Protein AF-A0A2W6DYU7-F1 (afdb_monomer_lite)

Structure (mmCIF, N/CA/C/O backbone):
data_AF-A0A2W6DYU7-F1
#
_entry.id   AF-A0A2W6DYU7-F1
#
loop_
_atom_site.group_PDB
_atom_site.id
_atom_site.type_symbol
_atom_site.label_atom_id
_atom_site.label_alt_id
_atom_site.label_comp_id
_atom_site.label_asym_id
_atom_site.label_entity_id
_atom_site.label_seq_id
_atom_site.pdbx_PDB_ins_code
_atom_site.Cartn_x
_atom_site.Cartn_y
_atom_site.Cartn_z
_atom_site.occupancy
_atom_site.B_iso_or_equiv
_atom_site.auth_seq_id
_atom_site.auth_comp_id
_atom_site.auth_asym_id
_atom_site.auth_atom_id
_atom_site.pdbx_PDB_model_num
ATOM 1 N N . MET A 1 1 ? 58.298 -23.097 -31.989 1.00 46.84 1 MET A N 1
ATOM 2 C CA . MET A 1 1 ? 57.112 -22.543 -32.682 1.00 46.84 1 MET A CA 1
ATOM 3 C C . MET A 1 1 ? 55.863 -23.132 -32.036 1.00 46.84 1 MET A C 1
ATOM 5 O O . MET A 1 1 ? 55.746 -24.346 -31.980 1.00 46.84 1 MET A O 1
ATOM 9 N N . LYS A 1 2 ? 55.010 -22.285 -31.450 1.00 54.00 2 LYS A N 1
ATOM 10 C CA . LYS A 1 2 ? 53.795 -22.632 -30.690 1.00 54.00 2 LYS A CA 1
ATOM 11 C C . LYS A 1 2 ? 52.591 -22.574 -31.646 1.00 54.00 2 LYS A C 1
ATOM 13 O O . LYS A 1 2 ? 52.486 -21.561 -32.336 1.00 54.00 2 LYS A O 1
ATOM 18 N N . PRO A 1 3 ? 51.716 -23.591 -31.736 1.00 52.00 3 PRO A N 1
ATOM 19 C CA . PRO A 1 3 ? 50.545 -23.503 -32.602 1.00 52.00 3 PRO A CA 1
ATOM 20 C C . PRO A 1 3 ? 49.559 -22.463 -32.052 1.00 52.00 3 PRO A C 1
ATOM 22 O O . PRO A 1 3 ? 49.349 -22.364 -30.840 1.00 52.00 3 PRO A O 1
ATOM 25 N N . ALA A 1 4 ? 49.014 -21.653 -32.960 1.00 54.28 4 ALA A N 1
ATOM 26 C CA . ALA A 1 4 ? 48.060 -20.593 -32.673 1.00 54.28 4 ALA A CA 1
ATOM 27 C C . ALA A 1 4 ? 46.788 -21.171 -32.035 1.00 54.28 4 ALA A C 1
ATOM 29 O O . ALA A 1 4 ? 46.196 -22.118 -32.552 1.00 54.28 4 ALA A O 1
ATOM 30 N N . GLY A 1 5 ? 46.395 -20.599 -30.896 1.00 55.38 5 GLY A N 1
ATOM 31 C CA . GLY A 1 5 ? 45.154 -20.928 -30.210 1.00 55.38 5 GLY A CA 1
ATOM 32 C C . GLY A 1 5 ? 43.953 -20.579 -31.082 1.00 55.38 5 GLY A C 1
ATOM 33 O O . GLY A 1 5 ? 43.834 -19.460 -31.579 1.00 55.38 5 GLY A O 1
ATOM 34 N N . SER A 1 6 ? 43.088 -21.570 -31.264 1.00 58.16 6 SER A N 1
ATOM 35 C CA . SER A 1 6 ? 41.762 -21.471 -31.861 1.00 58.16 6 SER A CA 1
ATOM 36 C C . SER A 1 6 ? 40.909 -20.403 -31.171 1.00 58.16 6 SER A C 1
ATOM 38 O O . SER A 1 6 ? 41.000 -20.214 -29.959 1.00 58.16 6 SER A O 1
ATOM 40 N N . ALA A 1 7 ? 40.089 -19.734 -31.982 1.00 60.22 7 ALA A N 1
ATOM 41 C CA . ALA A 1 7 ? 39.200 -18.626 -31.655 1.00 60.22 7 ALA A CA 1
ATOM 42 C C . ALA A 1 7 ? 38.489 -18.732 -30.290 1.00 60.22 7 ALA A C 1
ATOM 44 O O . ALA A 1 7 ? 38.084 -19.828 -29.895 1.00 60.22 7 ALA A O 1
ATOM 45 N N . PRO A 1 8 ? 38.220 -1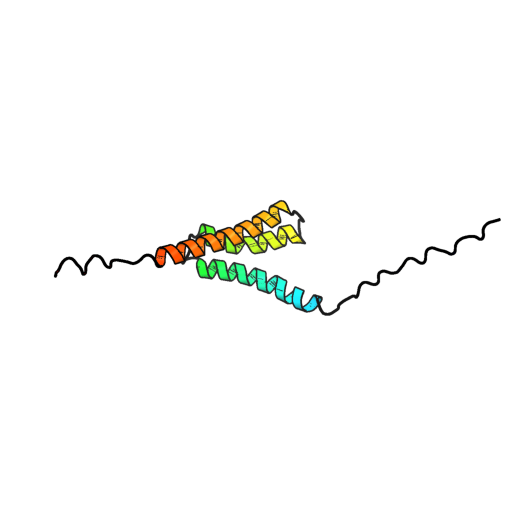7.602 -29.608 1.00 51.91 8 PRO A N 1
ATOM 46 C CA . PRO A 1 8 ? 37.209 -17.591 -28.567 1.00 51.91 8 PRO A CA 1
ATOM 47 C C . PRO A 1 8 ? 35.858 -17.853 -29.242 1.00 51.91 8 PRO A C 1
ATOM 49 O O . PRO A 1 8 ? 35.261 -16.963 -29.846 1.00 51.91 8 PRO A O 1
ATOM 52 N N . THR A 1 9 ? 35.366 -19.090 -29.169 1.00 55.09 9 THR A N 1
ATOM 53 C CA . THR A 1 9 ? 33.936 -19.344 -29.313 1.00 55.09 9 THR A CA 1
ATOM 54 C C . THR A 1 9 ? 33.280 -18.608 -28.161 1.00 55.09 9 THR A C 1
ATOM 56 O O . THR A 1 9 ? 33.318 -19.073 -27.023 1.00 55.09 9 THR A O 1
ATOM 59 N N . SER A 1 10 ? 32.760 -17.416 -28.446 1.00 54.84 10 SER A N 1
ATOM 60 C CA . SER A 1 10 ? 31.842 -16.704 -27.575 1.00 54.84 10 SER A CA 1
ATOM 61 C C . SER A 1 10 ? 30.768 -17.700 -27.169 1.00 54.84 10 SER A C 1
ATOM 63 O O . SER A 1 10 ? 29.914 -18.051 -27.983 1.00 54.84 10 SER A O 1
ATOM 65 N N . SER A 1 11 ? 30.863 -18.219 -25.945 1.00 52.97 11 SER A N 1
ATOM 66 C CA . SER A 1 11 ? 29.818 -19.025 -25.340 1.00 52.97 11 SER A CA 1
ATOM 67 C C . SER A 1 11 ? 28.577 -18.153 -25.337 1.00 52.97 11 SER A C 1
ATOM 69 O O . SER A 1 11 ? 28.439 -17.253 -24.508 1.00 52.97 11 SER A O 1
ATOM 71 N N . ALA A 1 12 ? 27.724 -18.368 -26.335 1.00 54.28 12 ALA A N 1
ATOM 72 C CA . ALA A 1 12 ? 26.398 -17.812 -26.402 1.00 54.28 12 ALA A CA 1
ATOM 73 C C . ALA A 1 12 ? 25.703 -18.269 -25.125 1.00 54.28 12 ALA A C 1
ATOM 75 O O . ALA A 1 12 ? 25.268 -19.413 -25.004 1.00 54.28 12 ALA A O 1
ATOM 76 N N . ASN A 1 13 ? 25.670 -17.388 -24.130 1.00 51.53 13 ASN A N 1
ATOM 77 C CA . ASN A 1 13 ? 24.874 -17.592 -22.942 1.00 51.53 13 ASN A CA 1
ATOM 78 C C . ASN A 1 13 ? 23.420 -17.346 -23.356 1.00 51.53 13 ASN A C 1
ATOM 80 O O . ASN A 1 13 ? 22.835 -16.306 -23.063 1.00 51.53 13 ASN A O 1
ATOM 84 N N . SER A 1 14 ? 22.860 -18.286 -24.117 1.00 56.00 14 SER A N 1
ATOM 85 C CA . SER A 1 14 ? 21.435 -18.403 -24.400 1.00 56.00 14 SER A CA 1
ATOM 86 C C . SER A 1 14 ? 20.759 -18.860 -23.112 1.00 56.00 14 SER A C 1
ATOM 88 O O . SER A 1 14 ? 20.299 -19.995 -22.992 1.00 56.00 14 SER A O 1
ATOM 90 N N . GLY A 1 15 ? 20.765 -17.983 -22.104 1.00 53.62 15 GLY A N 1
ATOM 91 C CA . GLY A 1 15 ? 19.960 -18.162 -20.909 1.00 53.62 15 GLY A CA 1
ATOM 92 C C . GLY A 1 15 ? 18.523 -18.427 -21.363 1.00 53.62 15 GLY A C 1
ATOM 93 O O . GLY A 1 15 ? 18.052 -17.706 -22.245 1.00 53.62 15 GLY A O 1
ATOM 94 N N . PRO A 1 16 ? 17.843 -19.464 -20.842 1.00 54.31 16 PRO A N 1
ATOM 95 C CA . PRO A 1 16 ? 16.539 -19.856 -21.347 1.00 54.31 16 PRO A CA 1
ATOM 96 C C . PRO A 1 16 ? 15.605 -18.645 -21.346 1.00 54.31 16 PRO A C 1
ATOM 98 O O . PRO A 1 16 ? 15.269 -18.115 -20.284 1.00 54.31 16 PRO A O 1
ATOM 101 N N . THR A 1 17 ? 15.178 -18.207 -22.530 1.00 56.75 17 THR A N 1
ATOM 102 C CA . THR A 1 17 ? 13.971 -17.405 -22.682 1.00 56.75 17 THR A CA 1
ATOM 103 C C . THR A 1 17 ? 12.854 -18.280 -22.136 1.00 56.75 17 THR A C 1
ATOM 105 O O . THR A 1 17 ? 12.455 -19.255 -22.759 1.00 56.75 17 THR A O 1
ATOM 108 N N . ARG A 1 18 ? 12.436 -18.036 -20.891 1.00 60.00 18 ARG A N 1
ATOM 109 C CA . ARG A 1 18 ? 11.328 -18.760 -20.265 1.00 60.00 18 ARG A CA 1
ATOM 110 C C . ARG A 1 18 ? 10.045 -18.018 -20.646 1.00 60.00 18 ARG A C 1
ATOM 112 O O . ARG A 1 18 ? 9.710 -17.060 -19.954 1.00 60.00 18 ARG A O 1
ATOM 119 N N . PRO A 1 19 ? 9.316 -18.413 -21.711 1.00 58.53 19 PRO A N 1
ATOM 120 C CA . PRO A 1 19 ? 8.081 -17.739 -22.132 1.00 58.53 19 PRO A CA 1
ATOM 121 C C . PRO A 1 19 ? 6.970 -17.762 -21.065 1.00 58.53 19 PRO A C 1
ATOM 123 O O . PRO A 1 19 ? 5.926 -17.145 -21.237 1.00 58.53 19 PRO A O 1
ATOM 126 N N . SER A 1 20 ? 7.185 -18.452 -19.945 1.00 64.81 20 SER A N 1
ATOM 127 C CA . SER A 1 20 ? 6.257 -18.582 -18.827 1.00 64.81 20 SER A CA 1
ATOM 128 C C . SER A 1 20 ? 6.234 -17.400 -17.847 1.00 64.81 20 SER A C 1
ATOM 130 O O . SER A 1 20 ? 5.330 -17.356 -17.019 1.00 64.81 20 SER A O 1
ATOM 132 N N . THR A 1 21 ? 7.160 -16.432 -17.903 1.00 70.50 21 THR A N 1
ATOM 133 C CA . THR A 1 21 ? 7.176 -15.306 -16.938 1.00 70.50 21 THR A CA 1
ATOM 134 C C . THR A 1 21 ? 6.381 -14.079 -17.383 1.00 70.50 21 THR A C 1
ATOM 136 O O . THR A 1 21 ? 5.952 -13.298 -16.534 1.00 70.50 21 THR A O 1
ATOM 139 N N . SER A 1 22 ? 6.125 -13.907 -18.682 1.00 77.56 22 SER A N 1
ATOM 140 C CA . SER A 1 22 ? 5.482 -12.694 -19.207 1.00 77.56 22 SER A CA 1
ATOM 141 C C . SER A 1 22 ? 4.016 -12.566 -18.789 1.00 77.56 22 SER A C 1
ATOM 143 O O . SER A 1 22 ? 3.603 -11.509 -18.321 1.00 77.56 22 SER A O 1
ATOM 145 N N . VAL A 1 23 ? 3.229 -13.641 -18.905 1.00 83.75 23 VAL A N 1
ATOM 146 C CA . VAL A 1 23 ? 1.794 -13.613 -18.561 1.00 83.75 23 VAL A CA 1
ATOM 147 C C . VAL A 1 23 ? 1.564 -13.361 -17.062 1.00 83.75 23 VAL A C 1
ATOM 149 O O . VAL A 1 23 ? 0.786 -12.462 -16.739 1.00 83.75 23 VAL A O 1
ATOM 152 N N . PRO A 1 24 ? 2.252 -14.052 -16.128 1.00 86.88 24 PRO A N 1
ATOM 153 C CA . PRO A 1 24 ? 2.118 -13.760 -14.703 1.00 86.88 24 PRO A CA 1
ATOM 154 C C . PRO A 1 24 ? 2.483 -12.319 -14.342 1.00 86.88 24 PRO A C 1
ATOM 156 O O . PRO A 1 24 ? 1.772 -11.704 -13.556 1.00 86.88 24 PRO A O 1
ATOM 159 N N . LEU A 1 25 ? 3.544 -11.757 -14.934 1.00 87.56 25 LEU A N 1
ATOM 160 C CA . LEU A 1 25 ? 3.960 -10.376 -14.666 1.00 87.56 25 LEU A CA 1
ATOM 161 C C . LEU A 1 25 ? 2.907 -9.358 -15.118 1.00 87.56 25 LEU A C 1
ATOM 163 O O . LEU A 1 25 ? 2.619 -8.414 -14.382 1.00 87.56 25 LEU A O 1
ATOM 167 N N . LEU A 1 26 ? 2.291 -9.575 -16.283 1.00 87.94 26 LEU A N 1
ATOM 168 C CA . LEU A 1 26 ? 1.249 -8.694 -16.817 1.00 87.94 26 LEU A CA 1
ATOM 169 C C . LEU A 1 26 ? -0.002 -8.639 -15.936 1.00 87.94 26 LEU A C 1
ATOM 171 O O . LEU A 1 26 ? -0.648 -7.599 -15.874 1.00 87.94 26 LEU A O 1
ATOM 175 N N . VAL A 1 27 ? -0.342 -9.731 -15.249 1.00 92.88 27 VAL A N 1
ATOM 176 C CA . VAL A 1 27 ? -1.480 -9.772 -14.314 1.00 92.88 27 VAL A CA 1
ATOM 177 C C . VAL A 1 27 ? -1.067 -9.284 -12.926 1.00 92.88 27 VAL A C 1
ATOM 179 O O . VAL A 1 27 ? -1.803 -8.546 -12.270 1.00 92.88 27 VAL A O 1
ATOM 182 N N . PHE A 1 28 ? 0.128 -9.667 -12.479 1.00 91.56 28 PHE A N 1
ATOM 183 C CA . PHE A 1 28 ? 0.638 -9.338 -11.156 1.00 91.56 28 PHE A CA 1
ATOM 184 C C . PHE A 1 28 ? 0.836 -7.836 -10.972 1.00 91.56 28 PHE A C 1
ATOM 186 O O . PHE A 1 28 ? 0.439 -7.314 -9.936 1.00 91.56 28 PHE A O 1
ATOM 193 N N . ILE A 1 29 ? 1.418 -7.129 -11.950 1.00 93.31 29 ILE A N 1
ATOM 194 C CA . ILE A 1 29 ? 1.695 -5.687 -11.847 1.00 93.31 29 ILE A CA 1
ATOM 195 C C . ILE A 1 29 ? 0.425 -4.870 -11.545 1.00 93.31 29 ILE A C 1
ATOM 197 O O . ILE A 1 29 ? 0.365 -4.235 -10.494 1.00 93.31 29 ILE A O 1
ATOM 201 N N . PRO A 1 30 ? -0.622 -4.899 -12.386 1.00 94.94 30 PRO A N 1
ATOM 202 C CA . PRO A 1 30 ? -1.841 -4.153 -12.099 1.00 94.94 30 PRO A CA 1
ATOM 203 C C . PRO A 1 30 ? -2.580 -4.714 -10.881 1.00 94.94 30 PRO A C 1
ATOM 205 O O . PRO A 1 30 ? -3.104 -3.943 -10.081 1.00 94.94 30 PRO A O 1
ATOM 208 N N . GLY A 1 31 ? -2.599 -6.041 -10.707 1.00 96.19 31 GLY A N 1
ATOM 209 C CA . GLY A 1 31 ? -3.303 -6.687 -9.603 1.00 96.19 31 GLY A CA 1
ATOM 210 C C . GLY A 1 31 ? -2.756 -6.285 -8.237 1.00 96.19 31 GLY A C 1
ATOM 211 O O . GLY A 1 31 ? -3.534 -5.947 -7.345 1.00 96.19 31 GLY A O 1
ATOM 212 N N . HIS A 1 32 ? -1.431 -6.262 -8.069 1.00 94.62 32 HIS A N 1
ATOM 213 C CA . HIS A 1 32 ? -0.851 -5.870 -6.792 1.00 94.62 32 HIS A CA 1
ATOM 214 C C . HIS A 1 32 ? -1.059 -4.378 -6.524 1.00 94.62 32 HIS A C 1
ATOM 216 O O . HIS A 1 32 ? -1.460 -4.074 -5.406 1.00 94.62 32 HIS A O 1
ATOM 222 N N . ILE A 1 33 ? -0.883 -3.491 -7.521 1.00 95.94 33 ILE A N 1
ATOM 223 C CA . ILE A 1 33 ? -1.087 -2.030 -7.392 1.00 95.94 33 ILE A CA 1
ATOM 224 C C . ILE A 1 33 ? -2.538 -1.693 -7.028 1.00 95.94 33 ILE A C 1
ATOM 226 O O . ILE A 1 33 ? -2.817 -0.880 -6.149 1.00 95.94 33 ILE A O 1
ATOM 230 N N . LEU A 1 34 ? -3.497 -2.321 -7.706 1.00 97.38 34 LEU A N 1
ATOM 231 C CA . LEU A 1 34 ? -4.905 -2.147 -7.360 1.00 97.38 34 LEU A CA 1
ATOM 232 C C . LEU A 1 34 ? -5.195 -2.728 -5.975 1.00 97.38 34 LEU A C 1
ATOM 234 O O . LEU A 1 34 ? -5.935 -2.123 -5.204 1.00 97.38 34 LEU A O 1
ATOM 238 N N . GLY A 1 35 ? -4.579 -3.860 -5.631 1.00 96.81 35 GLY A N 1
ATOM 239 C CA . GLY A 1 35 ? -4.721 -4.503 -4.331 1.00 96.81 35 GLY A CA 1
ATOM 240 C C . GLY A 1 35 ? -4.342 -3.602 -3.155 1.00 96.81 35 GLY A C 1
ATOM 241 O O . GLY A 1 35 ? -5.103 -3.528 -2.193 1.00 96.81 35 GLY A O 1
ATOM 242 N N . GLY A 1 36 ? -3.218 -2.881 -3.209 1.00 96.69 36 GLY A N 1
ATOM 243 C CA . GLY A 1 36 ? -2.818 -1.993 -2.109 1.00 96.69 36 GLY A CA 1
ATOM 244 C C . GLY A 1 36 ? -3.611 -0.690 -2.066 1.00 96.69 36 GLY A C 1
ATOM 245 O O . GLY A 1 36 ? -3.938 -0.227 -0.972 1.00 96.69 36 GLY A O 1
ATOM 246 N N . ILE A 1 37 ? -4.027 -0.154 -3.220 1.00 97.50 37 ILE A N 1
ATOM 247 C CA . ILE A 1 37 ? -4.978 0.968 -3.266 1.00 97.50 37 ILE A CA 1
ATOM 248 C C . ILE A 1 37 ? -6.295 0.569 -2.590 1.00 97.50 37 ILE A C 1
ATOM 250 O O . ILE A 1 37 ? -6.759 1.253 -1.675 1.00 97.50 37 ILE A O 1
ATOM 254 N N . LEU A 1 38 ? -6.879 -0.563 -2.994 1.00 97.88 38 LEU A N 1
ATOM 255 C CA . LEU A 1 38 ? -8.122 -1.073 -2.417 1.00 97.88 38 LEU A CA 1
ATOM 256 C C . LEU A 1 38 ? -7.966 -1.400 -0.932 1.00 97.88 38 LEU A C 1
ATOM 258 O O . LEU A 1 38 ? -8.866 -1.098 -0.153 1.00 97.88 38 LEU A O 1
ATOM 262 N N . LEU A 1 39 ? -6.826 -1.957 -0.522 1.00 97.19 39 LEU A N 1
ATOM 263 C CA . LEU A 1 39 ? -6.532 -2.226 0.882 1.00 97.19 39 LEU A CA 1
ATOM 264 C C . LEU A 1 39 ? -6.499 -0.938 1.713 1.00 97.19 39 LEU A C 1
ATOM 266 O O . LEU A 1 39 ? -7.114 -0.878 2.777 1.00 97.19 39 LEU A O 1
ATOM 270 N N . GLY A 1 40 ? -5.821 0.106 1.236 1.00 95.81 40 GLY A N 1
ATOM 271 C CA . GLY A 1 40 ? -5.796 1.393 1.927 1.00 95.81 40 GLY A CA 1
ATOM 272 C C . GLY A 1 40 ? -7.185 2.037 2.013 1.00 95.81 40 GLY A C 1
ATOM 273 O O . GLY A 1 40 ? -7.555 2.556 3.067 1.00 95.81 40 GLY A O 1
ATOM 274 N N . ILE A 1 41 ? -8.001 1.928 0.957 1.00 97.19 41 ILE A N 1
ATOM 275 C CA . ILE A 1 41 ? -9.405 2.376 0.968 1.00 97.19 41 ILE A CA 1
ATOM 276 C C . ILE A 1 41 ? -10.236 1.565 1.971 1.00 97.19 41 ILE A C 1
ATOM 278 O O . ILE A 1 41 ? -10.991 2.144 2.753 1.00 97.19 41 ILE A O 1
ATOM 282 N N . ALA A 1 42 ? -10.080 0.241 2.001 1.00 97.06 42 ALA A N 1
ATOM 283 C CA . ALA A 1 42 ? -10.782 -0.626 2.945 1.00 97.06 42 ALA A CA 1
ATOM 284 C C . ALA A 1 42 ? -10.441 -0.272 4.403 1.00 97.06 42 ALA A C 1
ATOM 286 O O . ALA A 1 42 ? -11.309 -0.283 5.275 1.00 97.06 42 ALA A O 1
ATOM 287 N N . LEU A 1 43 ? -9.189 0.114 4.662 1.00 95.88 43 LEU A N 1
ATOM 288 C CA . LEU A 1 43 ? -8.711 0.503 5.988 1.00 95.88 43 LEU A CA 1
ATOM 289 C C . LEU A 1 43 ? -8.972 1.979 6.338 1.00 95.88 43 LEU A C 1
ATOM 291 O O . LEU A 1 43 ? -8.704 2.385 7.469 1.00 95.88 43 LEU A O 1
ATOM 295 N N . TRP A 1 44 ? -9.553 2.779 5.438 1.00 96.44 44 TRP A N 1
ATOM 296 C CA . TRP A 1 44 ? -9.691 4.241 5.563 1.00 96.44 44 TRP A CA 1
ATOM 297 C C . TRP A 1 44 ? -10.390 4.733 6.842 1.00 96.44 44 TRP A C 1
ATOM 299 O O . TRP A 1 44 ? -10.210 5.881 7.260 1.00 96.44 44 TRP A O 1
ATOM 309 N N . ARG A 1 45 ? -11.225 3.887 7.457 1.00 92.94 45 ARG A N 1
ATOM 310 C CA . ARG A 1 45 ? -11.925 4.167 8.725 1.00 92.94 45 ARG A CA 1
ATOM 311 C C . ARG A 1 45 ? -11.532 3.235 9.871 1.00 92.94 45 ARG A C 1
ATOM 313 O O . ARG A 1 45 ? -12.051 3.397 10.968 1.00 92.94 45 ARG A O 1
ATOM 320 N N . VAL A 1 46 ? -10.633 2.288 9.617 1.00 94.25 46 VAL A N 1
ATOM 321 C CA . VAL A 1 46 ? -10.146 1.312 10.602 1.00 94.25 46 VAL A CA 1
ATOM 322 C C . VAL A 1 46 ? -8.833 1.784 11.228 1.00 94.25 46 VAL A C 1
ATOM 324 O O . VAL A 1 46 ? -8.615 1.587 12.419 1.00 94.25 46 VAL A O 1
ATOM 327 N N . ILE A 1 47 ? -7.971 2.427 10.436 1.00 95.44 47 ILE A N 1
ATOM 328 C CA . ILE A 1 47 ? -6.650 2.913 10.858 1.00 95.44 47 ILE A CA 1
ATOM 329 C C . ILE A 1 47 ? -6.562 4.445 10.722 1.00 95.44 47 ILE A C 1
ATOM 331 O O . ILE A 1 47 ? -7.436 5.057 10.098 1.00 95.44 47 ILE A O 1
ATOM 335 N N . PRO A 1 48 ? -5.519 5.106 11.269 1.00 95.12 48 PRO A N 1
ATOM 336 C CA . PRO A 1 48 ? -5.295 6.527 11.036 1.00 95.12 48 PRO A CA 1
ATOM 337 C C . PRO A 1 48 ? -5.260 6.852 9.540 1.00 95.12 48 PRO A C 1
ATOM 339 O O . PRO A 1 48 ? -4.578 6.184 8.765 1.00 95.12 48 PRO A O 1
ATOM 342 N N . ARG A 1 49 ? -5.953 7.921 9.131 1.00 96.50 49 ARG A N 1
ATOM 343 C CA . ARG A 1 49 ? -6.079 8.299 7.710 1.00 96.50 49 ARG A CA 1
ATOM 344 C C . ARG A 1 49 ? -4.730 8.458 7.010 1.00 96.50 49 ARG A C 1
ATOM 346 O O . ARG A 1 49 ? -4.605 8.080 5.854 1.00 96.50 49 ARG A O 1
ATOM 353 N N . TRP A 1 50 ? -3.718 8.965 7.714 1.00 95.56 50 TRP A N 1
ATOM 354 C CA . TRP A 1 50 ? -2.368 9.103 7.166 1.00 95.56 50 TRP A CA 1
ATOM 355 C C . TRP A 1 50 ? -1.759 7.743 6.777 1.00 95.56 50 TRP A C 1
ATOM 357 O O . TRP A 1 50 ? -1.096 7.646 5.751 1.00 95.56 50 TRP A O 1
ATOM 367 N N . ALA A 1 51 ? -2.033 6.680 7.541 1.00 95.19 51 ALA A N 1
ATOM 368 C CA . ALA A 1 51 ? -1.532 5.333 7.274 1.00 95.19 51 ALA A CA 1
ATOM 369 C C . ALA A 1 51 ? -2.293 4.669 6.116 1.00 95.19 51 ALA A C 1
ATOM 371 O O . ALA A 1 51 ? -1.700 3.973 5.295 1.00 95.19 51 ALA A O 1
ATOM 372 N N . ALA A 1 52 ? -3.595 4.944 6.001 1.00 95.56 52 ALA A N 1
ATOM 373 C CA . ALA A 1 52 ? -4.388 4.531 4.846 1.00 95.56 52 ALA A CA 1
ATOM 374 C C . ALA A 1 52 ? -3.895 5.210 3.554 1.00 95.56 52 ALA A C 1
ATOM 376 O O . ALA A 1 52 ? -3.734 4.548 2.532 1.00 95.56 52 ALA A O 1
ATOM 377 N N . ILE A 1 53 ? -3.578 6.509 3.614 1.00 96.94 53 ILE A N 1
ATOM 378 C CA . ILE A 1 53 ? -2.963 7.246 2.499 1.00 96.94 53 ILE A CA 1
ATOM 379 C C . ILE A 1 53 ? -1.586 6.662 2.154 1.00 96.94 53 ILE A C 1
ATOM 381 O O . ILE A 1 53 ? -1.294 6.476 0.975 1.00 96.94 53 ILE A O 1
ATOM 385 N N . ALA A 1 54 ? -0.764 6.325 3.153 1.00 96.38 54 ALA A N 1
ATOM 386 C CA . ALA A 1 54 ? 0.538 5.698 2.927 1.00 96.38 54 ALA A CA 1
ATOM 387 C C . ALA A 1 54 ? 0.419 4.378 2.141 1.00 96.38 54 ALA A C 1
ATOM 389 O O . ALA A 1 54 ? 1.186 4.165 1.204 1.00 96.38 54 ALA A O 1
ATOM 390 N N . LEU A 1 55 ? -0.576 3.535 2.451 1.00 96.56 55 LEU A N 1
ATOM 391 C CA . LEU A 1 55 ? -0.856 2.305 1.695 1.00 96.56 55 LEU A CA 1
ATOM 392 C C . LEU A 1 55 ? -1.302 2.585 0.255 1.00 96.56 55 LEU A C 1
ATOM 394 O O . LEU A 1 55 ? -0.816 1.932 -0.666 1.00 96.56 55 LEU A O 1
ATOM 398 N N . ILE A 1 56 ? -2.182 3.572 0.056 1.00 97.12 56 ILE A N 1
ATOM 399 C CA . ILE A 1 56 ? -2.683 3.945 -1.277 1.00 97.12 56 ILE A CA 1
ATOM 400 C C . ILE A 1 56 ? -1.549 4.454 -2.172 1.00 97.12 56 ILE A C 1
ATOM 402 O O . ILE A 1 56 ? -1.488 4.099 -3.346 1.00 97.12 56 ILE A O 1
ATOM 406 N N . LEU A 1 57 ? -0.659 5.291 -1.634 1.00 96.88 57 LEU A N 1
ATOM 407 C CA . LEU A 1 57 ? 0.403 5.934 -2.411 1.00 96.88 57 LEU A CA 1
ATOM 408 C C . LEU A 1 57 ? 1.647 5.064 -2.583 1.00 96.88 57 LEU A C 1
ATOM 410 O O . LEU A 1 57 ? 2.374 5.248 -3.557 1.00 96.88 57 LEU A O 1
ATOM 414 N N . SER A 1 58 ? 1.887 4.117 -1.675 1.00 95.44 58 SER A N 1
ATOM 415 C CA . SER A 1 58 ? 3.075 3.264 -1.698 1.00 95.44 58 SER A CA 1
ATOM 416 C C . SER A 1 58 ? 3.265 2.550 -3.040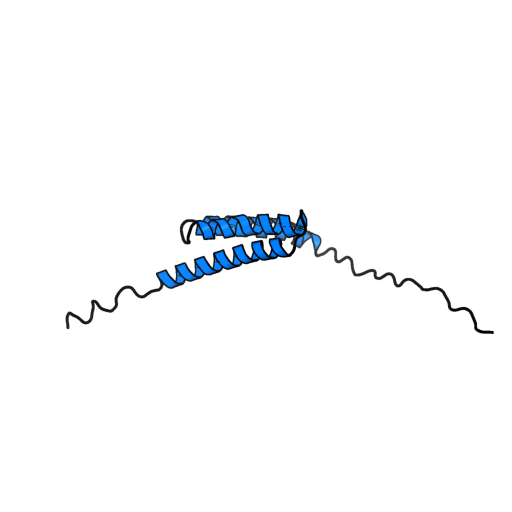 1.00 95.44 58 SER A C 1
ATOM 418 O O . SER A 1 58 ? 4.324 2.652 -3.652 1.00 95.44 58 SER A O 1
ATOM 420 N N . GLN A 1 59 ? 2.238 1.864 -3.542 1.00 95.56 59 GLN A N 1
ATOM 421 C CA . GLN A 1 59 ? 2.383 1.049 -4.752 1.00 95.56 59 GLN A CA 1
ATOM 422 C C . GLN A 1 59 ? 2.545 1.866 -6.042 1.00 95.56 59 GLN A C 1
ATOM 424 O O . GLN A 1 59 ? 3.411 1.519 -6.847 1.00 95.56 59 GLN A O 1
ATOM 429 N N . PRO A 1 60 ? 1.801 2.968 -6.256 1.00 95.25 60 PRO A N 1
ATOM 430 C CA . PRO A 1 60 ? 2.105 3.900 -7.336 1.00 95.25 60 PRO A CA 1
ATOM 431 C C . PRO A 1 60 ? 3.533 4.453 -7.264 1.00 95.25 60 PRO A C 1
ATOM 433 O O . PRO A 1 60 ? 4.210 4.513 -8.287 1.00 95.25 60 PRO A O 1
ATOM 436 N N . LEU A 1 61 ? 4.015 4.818 -6.069 1.00 95.75 61 LEU A N 1
ATOM 437 C CA . LEU A 1 61 ? 5.380 5.320 -5.884 1.00 95.75 61 LEU A CA 1
ATOM 438 C C . LEU A 1 61 ? 6.427 4.242 -6.186 1.00 95.75 61 LEU A C 1
ATOM 440 O O . LEU A 1 61 ? 7.384 4.525 -6.900 1.00 95.75 61 LEU A O 1
ATOM 444 N N . HIS A 1 62 ? 6.214 3.010 -5.721 1.00 95.69 62 HIS A N 1
ATOM 445 C CA . HIS A 1 62 ? 7.048 1.856 -6.062 1.00 95.69 62 HIS A CA 1
ATOM 446 C C . HIS A 1 62 ? 7.140 1.679 -7.582 1.00 95.69 62 HIS A C 1
ATOM 448 O O . HIS A 1 62 ? 8.237 1.608 -8.124 1.00 95.69 62 HIS A O 1
ATOM 454 N N . LEU A 1 63 ? 6.008 1.697 -8.296 1.00 94.75 63 LEU A N 1
ATOM 455 C CA . LEU A 1 63 ? 6.004 1.589 -9.757 1.00 94.75 63 LEU A CA 1
ATOM 456 C C . LEU A 1 63 ? 6.817 2.718 -10.411 1.00 94.75 63 LEU A C 1
ATOM 458 O O . LEU A 1 63 ? 7.617 2.466 -11.313 1.00 94.75 63 LEU A O 1
ATOM 462 N N . VAL A 1 64 ? 6.632 3.959 -9.956 1.00 95.75 64 VAL A N 1
ATOM 463 C CA . VAL A 1 64 ? 7.369 5.117 -10.479 1.00 95.75 64 VAL A CA 1
ATOM 464 C C . VAL A 1 64 ? 8.870 4.965 -10.241 1.00 95.75 64 VAL A C 1
ATOM 466 O O . VAL A 1 64 ? 9.635 5.113 -11.190 1.00 95.75 64 VAL A O 1
ATOM 469 N N . PHE A 1 65 ? 9.303 4.623 -9.028 1.00 94.38 65 PHE A N 1
ATOM 470 C CA . PHE A 1 65 ? 10.725 4.562 -8.675 1.00 94.38 65 PHE A CA 1
ATOM 471 C C . PHE A 1 65 ? 11.432 3.270 -9.083 1.00 94.38 65 PHE A C 1
ATOM 473 O O . PHE A 1 65 ? 12.658 3.259 -9.167 1.00 94.38 65 PHE A O 1
ATOM 480 N N . ALA A 1 66 ? 10.693 2.196 -9.353 1.00 91.38 66 ALA A N 1
ATOM 481 C CA . ALA A 1 66 ? 11.252 0.945 -9.851 1.00 91.38 66 ALA A CA 1
ATOM 482 C C . ALA A 1 66 ? 11.312 0.902 -11.385 1.00 91.38 66 ALA A C 1
ATOM 484 O O . ALA A 1 66 ? 12.225 0.288 -11.935 1.00 91.38 66 ALA A O 1
ATOM 485 N N . VAL A 1 67 ? 10.359 1.540 -12.083 1.00 91.94 67 VAL A N 1
ATOM 486 C CA . VAL A 1 67 ? 10.207 1.401 -13.545 1.00 91.94 67 VAL A CA 1
ATOM 487 C C . VAL A 1 67 ? 10.482 2.697 -14.302 1.00 91.94 67 VAL A C 1
ATOM 489 O O . VAL A 1 67 ? 11.235 2.682 -15.272 1.00 91.94 67 VAL A O 1
ATOM 492 N N . PHE A 1 68 ? 9.878 3.816 -13.894 1.00 92.94 68 PHE A N 1
ATOM 493 C CA . PHE A 1 68 ? 9.926 5.058 -14.676 1.00 92.94 68 PHE A CA 1
ATOM 494 C C . PHE A 1 68 ? 11.137 5.936 -14.343 1.00 92.94 68 PHE A C 1
ATOM 496 O O . PHE A 1 68 ? 11.749 6.509 -15.240 1.00 92.94 68 PHE A O 1
ATOM 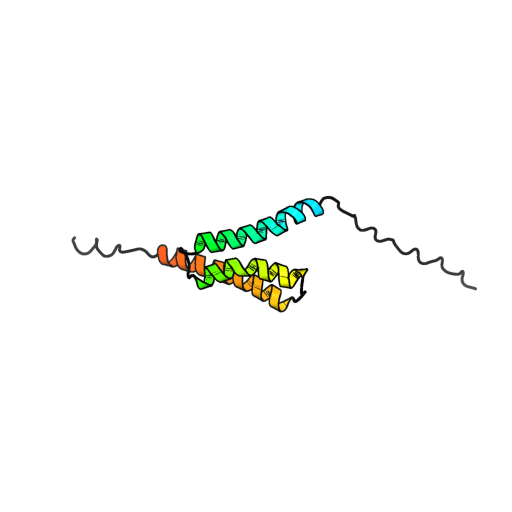503 N N . VAL A 1 69 ? 11.492 6.037 -13.060 1.00 95.38 69 VAL A N 1
ATOM 504 C CA . VAL A 1 69 ? 12.630 6.814 -12.551 1.00 95.38 69 VAL A CA 1
ATOM 505 C C . VAL A 1 69 ? 13.411 5.944 -11.561 1.00 95.38 69 VAL A C 1
ATOM 507 O O . VAL A 1 69 ? 13.226 6.092 -10.352 1.00 95.38 69 VAL A O 1
ATOM 510 N N . PRO A 1 70 ? 14.262 5.021 -12.052 1.00 93.44 70 PRO A N 1
ATOM 511 C CA . PRO A 1 70 ? 14.976 4.061 -11.215 1.00 93.44 70 PRO A CA 1
ATOM 512 C C . PRO A 1 70 ? 15.774 4.735 -10.092 1.00 93.44 70 PRO A C 1
ATOM 514 O O . PRO A 1 70 ? 16.806 5.363 -10.332 1.00 93.44 70 PRO A O 1
ATOM 517 N N . ASN A 1 71 ? 15.295 4.610 -8.854 1.00 95.44 71 ASN A N 1
ATOM 518 C CA . ASN A 1 71 ? 15.976 5.119 -7.667 1.00 95.44 71 ASN A CA 1
ATOM 519 C C . ASN A 1 71 ? 15.701 4.219 -6.460 1.00 95.44 71 ASN A C 1
ATOM 521 O O . ASN A 1 71 ? 14.625 4.250 -5.864 1.00 95.44 71 ASN A O 1
ATOM 525 N N . HIS A 1 72 ? 16.718 3.460 -6.058 1.00 93.50 72 HIS A N 1
ATOM 526 C CA . HIS A 1 72 ? 16.610 2.474 -4.984 1.00 93.50 72 HIS A CA 1
ATOM 527 C C . HIS A 1 72 ? 16.273 3.071 -3.612 1.00 93.50 72 HIS A C 1
ATOM 529 O O . HIS A 1 72 ? 15.619 2.412 -2.810 1.00 93.50 72 HIS A O 1
ATOM 535 N N . ALA A 1 73 ? 16.695 4.306 -3.326 1.00 95.88 73 ALA A N 1
ATOM 536 C CA . ALA A 1 73 ? 16.401 4.943 -2.045 1.00 95.88 73 ALA A CA 1
ATOM 537 C C . ALA A 1 73 ? 14.922 5.341 -1.948 1.00 95.88 73 ALA A C 1
ATOM 539 O O . ALA A 1 73 ? 14.277 5.101 -0.928 1.00 95.88 73 ALA A O 1
ATOM 540 N N . PHE A 1 74 ? 14.366 5.906 -3.023 1.00 94.88 74 PHE A N 1
ATOM 541 C CA . PHE A 1 74 ? 12.944 6.246 -3.070 1.00 94.88 74 PHE A CA 1
ATOM 542 C C . PHE A 1 74 ? 12.050 5.011 -3.180 1.00 94.88 74 PHE A C 1
ATOM 544 O O . PHE A 1 74 ? 10.979 4.984 -2.575 1.00 94.88 74 PHE A O 1
ATOM 551 N N . ASP A 1 75 ? 12.508 3.968 -3.868 1.00 93.69 75 ASP A N 1
ATOM 552 C CA . ASP A 1 75 ? 11.820 2.682 -3.883 1.00 93.69 75 ASP A CA 1
ATOM 553 C C . ASP A 1 75 ? 11.761 2.057 -2.479 1.00 93.69 75 ASP A C 1
ATOM 555 O O . ASP A 1 75 ? 10.694 1.678 -1.994 1.00 93.69 75 ASP A O 1
ATOM 559 N N . ALA A 1 76 ? 12.883 2.054 -1.751 1.00 96.00 76 ALA A N 1
ATOM 560 C CA . ALA A 1 76 ? 12.909 1.618 -0.357 1.00 96.00 76 ALA A CA 1
ATOM 561 C C . ALA A 1 76 ? 11.957 2.446 0.524 1.00 96.00 76 ALA A C 1
ATOM 563 O O . ALA A 1 76 ? 11.265 1.890 1.376 1.00 96.00 76 ALA A O 1
ATOM 564 N N . ALA A 1 77 ? 11.863 3.761 0.298 1.00 96.81 77 ALA A N 1
ATOM 565 C CA . ALA A 1 77 ? 10.907 4.610 1.003 1.00 96.81 77 ALA A CA 1
ATOM 566 C C . ALA A 1 77 ? 9.447 4.220 0.706 1.00 96.81 77 ALA A C 1
ATOM 568 O O . ALA A 1 77 ? 8.636 4.175 1.632 1.00 96.81 77 ALA A O 1
ATOM 569 N N . ALA A 1 78 ? 9.112 3.876 -0.542 1.00 95.56 78 ALA A N 1
ATOM 570 C CA . ALA A 1 78 ? 7.790 3.361 -0.897 1.00 95.56 78 ALA A CA 1
ATOM 571 C C . ALA A 1 78 ? 7.479 2.057 -0.135 1.00 95.56 78 ALA A C 1
ATOM 573 O O . ALA A 1 78 ? 6.443 1.946 0.521 1.00 95.56 78 ALA A O 1
ATOM 574 N N . TRP A 1 79 ? 8.421 1.112 -0.087 1.00 96.31 79 TRP A N 1
ATOM 575 C CA . TRP A 1 79 ? 8.271 -0.100 0.726 1.00 96.31 79 TRP A CA 1
ATOM 576 C C . TRP A 1 79 ? 8.104 0.191 2.224 1.00 96.31 79 TRP A C 1
ATOM 578 O O . TRP A 1 79 ? 7.273 -0.438 2.887 1.00 96.31 79 TRP A O 1
ATOM 588 N N . CYS A 1 80 ? 8.822 1.179 2.761 1.00 97.00 80 CYS A N 1
ATOM 589 C CA . CYS A 1 80 ? 8.653 1.627 4.144 1.00 97.00 80 CYS A CA 1
ATOM 590 C C . CYS A 1 80 ? 7.246 2.180 4.411 1.00 97.00 80 CYS A C 1
ATOM 592 O O . CYS A 1 80 ? 6.698 1.918 5.481 1.00 97.00 80 CYS A O 1
ATOM 594 N N . LEU A 1 81 ? 6.627 2.885 3.457 1.00 94.94 81 LEU A N 1
ATOM 595 C CA . LEU A 1 81 ? 5.233 3.332 3.576 1.00 94.94 81 LEU A CA 1
ATOM 596 C C . LEU A 1 81 ? 4.268 2.146 3.721 1.00 94.94 81 LEU A C 1
ATOM 598 O O . LEU A 1 81 ? 3.369 2.194 4.563 1.00 94.94 81 LEU A O 1
ATOM 602 N N . THR A 1 82 ? 4.479 1.062 2.966 1.00 96.12 82 THR A N 1
ATOM 603 C CA . THR A 1 82 ? 3.711 -0.186 3.131 1.00 96.12 82 THR A CA 1
ATOM 604 C C . THR A 1 82 ? 3.876 -0.755 4.539 1.00 96.12 82 THR A C 1
ATOM 606 O O . THR A 1 82 ? 2.888 -1.051 5.214 1.00 96.12 82 THR A O 1
ATOM 609 N N . GLY A 1 83 ? 5.124 -0.872 5.005 1.00 96.31 83 GLY A N 1
ATOM 610 C CA . GLY A 1 83 ? 5.427 -1.365 6.349 1.00 96.31 83 GLY A CA 1
ATOM 611 C C . GLY A 1 83 ? 4.779 -0.513 7.442 1.00 96.31 83 GLY A C 1
ATOM 612 O O . GLY A 1 83 ? 4.204 -1.048 8.389 1.00 96.31 83 GLY A O 1
ATOM 613 N N . LEU A 1 84 ? 4.793 0.809 7.277 1.00 96.44 84 LEU A N 1
ATOM 614 C CA . LEU A 1 84 ? 4.190 1.756 8.208 1.00 96.44 84 LEU A CA 1
ATOM 615 C C . LEU A 1 84 ? 2.658 1.627 8.251 1.00 96.44 84 LEU A C 1
ATOM 617 O O . LEU A 1 84 ? 2.064 1.655 9.331 1.00 96.44 84 LEU A O 1
ATOM 621 N N . GLY A 1 85 ? 2.022 1.407 7.097 1.00 95.56 85 GLY A N 1
ATOM 622 C CA . GLY A 1 85 ? 0.597 1.096 7.002 1.00 95.56 85 GLY A CA 1
ATOM 623 C C . GLY A 1 85 ? 0.215 -0.176 7.762 1.00 95.56 85 GLY A C 1
ATOM 624 O O . GLY A 1 85 ? -0.739 -0.174 8.545 1.00 95.56 85 GLY A O 1
ATOM 625 N N . PHE A 1 86 ? 0.997 -1.248 7.601 1.00 96.31 86 PHE A N 1
ATOM 626 C CA . PHE A 1 86 ? 0.781 -2.497 8.337 1.00 96.31 86 PHE A CA 1
ATOM 627 C C . PHE A 1 86 ? 1.046 -2.365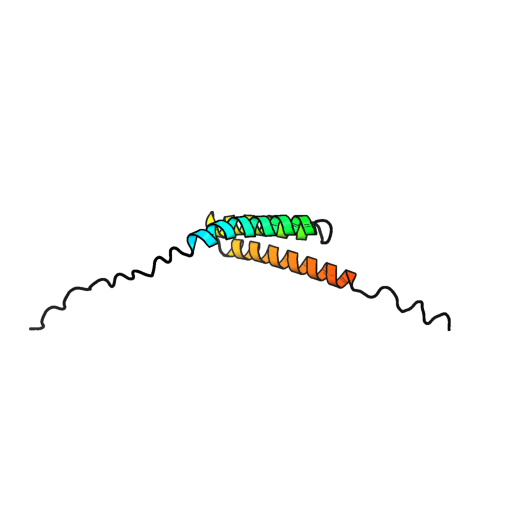 9.837 1.00 96.31 86 PHE A C 1
ATOM 629 O O . PHE A 1 86 ? 0.279 -2.901 10.638 1.00 96.31 86 PHE A O 1
ATOM 636 N N . ALA A 1 87 ? 2.077 -1.620 10.236 1.00 96.69 87 ALA A N 1
ATOM 637 C CA . ALA A 1 87 ? 2.360 -1.351 11.642 1.00 96.69 87 ALA A CA 1
ATOM 638 C C . ALA A 1 87 ? 1.205 -0.591 12.316 1.00 96.69 87 ALA A C 1
ATOM 640 O O . ALA A 1 87 ? 0.780 -0.957 13.413 1.00 96.69 87 ALA A O 1
ATOM 641 N N . ALA A 1 88 ? 0.643 0.416 11.639 1.00 95.62 88 ALA A N 1
ATOM 642 C CA . ALA A 1 88 ? -0.522 1.146 12.129 1.00 95.62 88 ALA A CA 1
ATOM 643 C C . ALA A 1 88 ? -1.762 0.242 12.248 1.00 95.62 88 ALA A C 1
ATOM 645 O O . ALA A 1 88 ? -2.463 0.292 13.259 1.00 95.62 88 ALA A O 1
ATOM 646 N N . ALA A 1 89 ? -2.008 -0.625 11.259 1.00 94.31 89 ALA A N 1
ATOM 647 C CA . ALA A 1 89 ? -3.101 -1.595 11.313 1.00 94.31 89 ALA A CA 1
ATOM 648 C C . ALA A 1 89 ? -2.953 -2.570 12.487 1.00 94.31 89 ALA A C 1
ATOM 650 O O . ALA A 1 89 ? -3.910 -2.794 13.231 1.00 94.31 89 ALA A O 1
ATOM 651 N N . LEU A 1 90 ? -1.744 -3.094 12.707 1.00 96.06 90 LEU A N 1
ATOM 652 C CA . LEU A 1 90 ? -1.447 -3.946 13.852 1.00 96.06 90 LEU A CA 1
ATOM 653 C C . LEU A 1 90 ? -1.701 -3.209 15.172 1.00 96.06 90 LEU A C 1
ATOM 655 O O . LEU A 1 90 ? -2.364 -3.757 16.049 1.00 96.06 90 LEU A O 1
ATOM 659 N N . ALA A 1 91 ? -1.222 -1.970 15.310 1.00 94.06 91 ALA A N 1
ATOM 660 C CA . ALA A 1 91 ? -1.452 -1.166 16.507 1.00 94.06 91 ALA A CA 1
ATOM 661 C C . ALA A 1 91 ? -2.954 -0.978 16.786 1.00 94.06 91 ALA A C 1
ATOM 663 O O . ALA A 1 91 ? -3.394 -1.210 17.910 1.00 94.06 91 ALA A O 1
ATOM 664 N N . CYS A 1 92 ? -3.759 -0.656 15.769 1.00 92.75 92 CYS A N 1
ATOM 665 C CA . CYS A 1 92 ? -5.214 -0.546 15.905 1.00 92.75 92 CYS A CA 1
ATOM 666 C C . CYS A 1 92 ? -5.862 -1.851 16.386 1.00 92.75 92 CYS A C 1
ATOM 668 O O . CYS A 1 92 ? -6.669 -1.827 17.315 1.00 92.75 92 CYS A O 1
ATOM 670 N N . VAL A 1 93 ? -5.479 -2.995 15.808 1.00 93.81 93 VAL A N 1
ATOM 671 C CA . VAL A 1 93 ? -5.987 -4.307 16.240 1.00 93.81 93 VAL A CA 1
ATOM 672 C C . VAL A 1 93 ? -5.616 -4.587 17.697 1.00 93.81 93 VAL A C 1
ATOM 674 O O . VAL A 1 93 ? -6.466 -5.033 18.463 1.00 93.81 93 VAL A O 1
ATOM 677 N N . ARG A 1 94 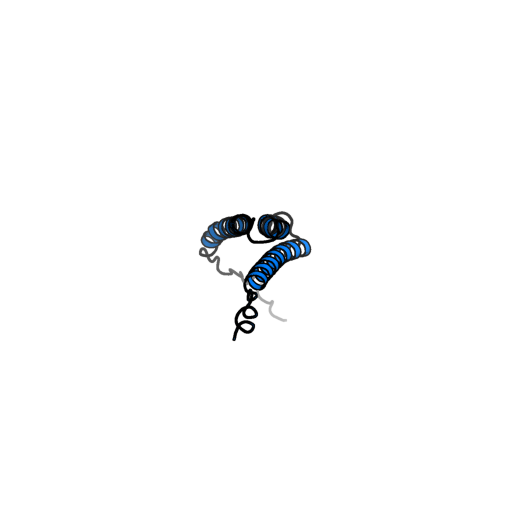? -4.377 -4.290 18.109 1.00 93.50 94 ARG A N 1
ATOM 678 C CA . ARG A 1 94 ? -3.919 -4.498 19.492 1.00 93.50 94 ARG A CA 1
ATOM 679 C C . ARG A 1 94 ? -4.664 -3.622 20.488 1.00 93.50 94 ARG A C 1
ATOM 681 O O . ARG A 1 94 ? -5.088 -4.120 21.526 1.00 93.50 94 ARG A O 1
ATOM 688 N N . LEU A 1 95 ? -4.868 -2.348 20.162 1.00 91.12 95 LEU A N 1
ATOM 689 C CA . LEU A 1 95 ? -5.605 -1.430 21.027 1.00 91.12 95 LEU A CA 1
ATOM 690 C C . LEU A 1 95 ? -7.065 -1.870 21.194 1.00 91.12 95 LEU A C 1
ATOM 692 O O . LEU A 1 95 ? -7.583 -1.815 22.306 1.00 91.12 95 LEU A O 1
ATOM 696 N N . ASN A 1 96 ? -7.684 -2.403 20.137 1.00 86.62 96 ASN A N 1
ATOM 697 C CA . ASN A 1 96 ? -9.055 -2.916 20.167 1.00 86.62 96 ASN A CA 1
ATOM 698 C C . ASN A 1 96 ? -9.216 -4.243 20.942 1.00 86.62 96 ASN A C 1
ATOM 700 O O . ASN A 1 96 ? -10.327 -4.613 21.303 1.00 86.62 96 ASN A O 1
ATOM 704 N N . GLN A 1 97 ? -8.123 -4.969 21.193 1.00 82.12 97 GLN A N 1
ATOM 705 C CA . GLN A 1 97 ? -8.115 -6.220 21.967 1.00 82.12 97 GLN A CA 1
ATOM 706 C C . GLN A 1 97 ? -7.888 -6.006 23.472 1.00 82.12 97 GLN A C 1
ATOM 708 O O . GLN A 1 97 ? -7.944 -6.969 24.237 1.00 82.12 97 GLN A O 1
ATOM 713 N N . SER A 1 98 ? -7.626 -4.772 23.911 1.00 67.06 98 SER A N 1
ATOM 714 C CA . SER A 1 98 ? -7.457 -4.443 25.331 1.00 67.06 98 SER A CA 1
ATOM 715 C C . SER A 1 98 ? -8.730 -4.818 26.107 1.00 67.06 98 SER A C 1
ATOM 717 O O . SER A 1 98 ? -9.801 -4.316 25.756 1.00 67.06 98 SER A O 1
ATOM 719 N N . PRO A 1 99 ? -8.666 -5.681 27.143 1.00 63.28 99 PRO A N 1
ATOM 720 C CA . PRO A 1 99 ? -9.853 -6.112 27.872 1.00 63.28 99 PRO A CA 1
ATOM 721 C C . PRO A 1 99 ? -10.573 -4.916 28.501 1.00 63.28 99 PRO A C 1
ATOM 723 O O . PRO A 1 99 ? -10.079 -4.299 29.445 1.00 63.28 99 PRO A O 1
ATOM 726 N N . VAL A 1 100 ? -11.767 -4.598 28.004 1.00 65.62 100 VAL A N 1
ATOM 727 C CA . VAL A 1 100 ? -12.685 -3.696 28.700 1.00 65.62 100 VAL A CA 1
ATOM 728 C C . VAL A 1 100 ? -13.253 -4.454 29.905 1.00 65.62 100 VAL A C 1
ATOM 730 O O . VAL A 1 100 ? -14.195 -5.225 29.783 1.00 65.62 100 VAL A O 1
ATOM 733 N N . GLY A 1 101 ? -12.639 -4.239 31.072 1.00 62.34 101 GLY A N 1
ATOM 734 C CA . GLY A 1 101 ? -13.262 -4.332 32.397 1.00 62.34 101 GLY A CA 1
ATOM 735 C C . GLY A 1 101 ? -13.729 -5.705 32.897 1.00 62.34 101 GLY A C 1
ATOM 736 O O . GLY A 1 101 ? -14.929 -5.951 32.969 1.00 62.34 101 GLY A O 1
ATOM 737 N N . HIS A 1 102 ? -12.811 -6.513 33.444 1.00 60.69 102 HIS A N 1
ATOM 738 C CA . HIS A 1 102 ? -13.165 -7.526 34.458 1.00 60.69 102 HIS A CA 1
ATOM 739 C C . HIS A 1 102 ? -13.255 -6.955 35.894 1.00 60.69 102 HIS A C 1
ATOM 741 O O . HIS A 1 102 ? -13.645 -7.668 36.818 1.00 60.69 102 HIS A O 1
ATOM 747 N N . ASP A 1 103 ? -12.978 -5.662 36.102 1.00 60.41 103 ASP A N 1
ATOM 748 C CA . ASP A 1 103 ? -12.943 -5.051 37.444 1.00 60.41 103 ASP A CA 1
ATOM 749 C C . ASP A 1 103 ? -14.318 -4.723 38.046 1.00 60.41 103 ASP A C 1
ATOM 751 O O . ASP A 1 103 ? -14.434 -4.513 39.254 1.00 60.41 103 ASP A O 1
ATOM 755 N N . ARG A 1 104 ? -15.399 -4.723 37.254 1.00 61.22 104 ARG A N 1
ATOM 756 C CA . ARG A 1 104 ? -16.740 -4.416 37.786 1.00 61.22 104 ARG A CA 1
ATOM 757 C C . ARG A 1 104 ? -17.372 -5.583 38.551 1.00 61.22 104 ARG A C 1
ATOM 759 O O . ARG A 1 104 ? -18.276 -5.355 39.347 1.00 61.22 104 ARG A O 1
ATOM 766 N N . GLN A 1 105 ? -16.897 -6.812 38.346 1.00 58.78 105 GLN A N 1
ATOM 767 C CA . GLN A 1 105 ? -17.548 -8.018 38.870 1.00 58.78 105 GLN A CA 1
ATOM 768 C C . GLN A 1 105 ? -17.044 -8.461 40.258 1.00 58.78 105 GLN A C 1
ATOM 770 O O . GLN A 1 105 ? -17.685 -9.291 40.890 1.00 58.78 105 GLN A O 1
ATOM 775 N N . ARG A 1 106 ? -15.933 -7.897 40.764 1.00 60.84 106 ARG A N 1
ATOM 776 C CA . ARG A 1 106 ? -15.383 -8.201 42.107 1.00 60.84 106 ARG A CA 1
ATOM 777 C C . ARG A 1 106 ? -15.838 -7.253 43.220 1.00 60.84 106 ARG A C 1
ATOM 779 O O . ARG A 1 106 ? -15.492 -7.471 44.372 1.00 60.84 106 ARG A O 1
ATOM 786 N N . ARG A 1 107 ? -16.576 -6.185 42.899 1.00 62.47 107 ARG A N 1
ATOM 787 C CA . ARG A 1 107 ? -16.969 -5.153 43.880 1.00 62.47 107 ARG A CA 1
ATOM 788 C C . ARG A 1 107 ? -18.355 -5.369 44.497 1.00 62.47 107 ARG A C 1
ATOM 790 O O . ARG A 1 107 ? -18.798 -4.521 45.264 1.00 62.47 107 ARG A O 1
ATOM 797 N N . THR A 1 108 ? -19.038 -6.460 44.149 1.00 69.81 108 THR A N 1
ATOM 798 C CA . THR A 1 108 ? -20.425 -6.746 44.564 1.00 69.81 108 THR A CA 1
ATOM 799 C C . THR A 1 108 ? -20.602 -8.126 45.208 1.00 69.81 108 THR A C 1
ATOM 801 O O . THR A 1 108 ? -21.710 -8.654 45.185 1.00 69.81 108 THR A O 1
ATOM 804 N N . SER A 1 109 ? -19.536 -8.727 45.739 1.00 63.66 109 SER A N 1
ATOM 805 C CA . SER A 1 109 ? -19.568 -10.027 46.430 1.00 63.66 109 SER A CA 1
ATOM 806 C C . SER A 1 109 ? -19.043 -9.905 47.847 1.00 63.66 109 SER A C 1
ATOM 808 O O . SER A 1 109 ? -17.940 -9.322 47.964 1.00 63.66 109 SER A O 1
#

Radius of gyration: 26.31 Å; chains: 1; bounding box: 78×33×79 Å

pLDDT: mean 83.49, std 16.97, range [46.84, 97.88]

Foldseek 3Di:
DDDDDDDPPPPPPPPPPPVVPPVCCVCCLV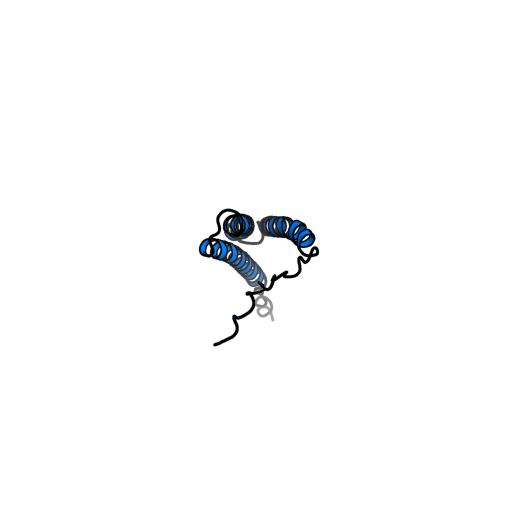VVLVVQLVVLVVCCPQFPVQLSVLSNVLSVQLCCCVPVNPDPVSNVVSVVSVVSSVVRNVVSVVVVPPDDDPPVPPPPD

Secondary structure (DSSP, 8-state):
-PPPPP------------TTSHHHHHHHHHHHHHHHHHHHHHTTTTS-HHHHHHHHHHHHHHHIIIIIS--HHHHHHHHHHHHHHHHHHHHHHHHHTS---STTSSS--

Sequence (109 aa):
MKPAGSAPTSSANSGPTRPSTSVPLLVFIPGHILGGILLGIALWRVIPRWAAIALILSQPLHLVFAVFVPNHAFDAAAWCLTGLGFAAALACVRLNQSPVGHDRQRRTS